Protein AF-A0A662BNU1-F1 (afdb_monomer_lite)

Sequence (127 aa):
MEWKNASSRLHFKNIAKRFMSASNAINEYKPKLVFVDFEQLVYKRIWGKETQFYHKIHSVMQNAGVEKFAYIKSKDKLTKVLFDQLIFNSELNKVEVQSFKTPEEAKIWLLSDQKIKALQKKFAISA

Radius of gyration: 16.58 Å; chains: 1; bounding box: 48×27×51 Å

pLDDT: mean 72.96, std 15.01, range [29.81, 91.81]

Structure (mmCIF, N/CA/C/O backbone):
data_AF-A0A662BNU1-F1
#
_entry.id   AF-A0A662BNU1-F1
#
loop_
_atom_site.group_PDB
_atom_site.id
_atom_site.type_symbol
_atom_site.label_atom_id
_atom_site.label_alt_id
_atom_site.label_comp_id
_atom_site.label_asym_id
_atom_site.label_entity_id
_atom_site.label_seq_id
_atom_site.pdbx_PDB_ins_code
_atom_site.Cartn_x
_atom_site.Cartn_y
_atom_site.Cartn_z
_atom_site.occupancy
_atom_site.B_iso_or_equiv
_atom_site.auth_seq_id
_atom_site.auth_comp_id
_atom_site.auth_asym_id
_atom_site.auth_atom_id
_atom_site.pdbx_PDB_model_num
ATOM 1 N N . MET A 1 1 ? 34.147 -15.556 -1.111 1.00 34.19 1 MET A N 1
ATOM 2 C CA . MET A 1 1 ? 33.070 -15.851 -2.081 1.00 34.19 1 MET A CA 1
ATOM 3 C C . MET A 1 1 ? 31.840 -15.087 -1.617 1.00 34.19 1 MET A C 1
ATOM 5 O O . MET A 1 1 ? 31.123 -15.555 -0.746 1.00 34.19 1 MET A O 1
ATOM 9 N N . GLU A 1 2 ? 31.682 -13.851 -2.085 1.00 29.81 2 GLU A N 1
ATOM 10 C CA . GLU A 1 2 ? 30.531 -13.013 -1.736 1.00 29.81 2 GLU A CA 1
ATOM 11 C C . GLU A 1 2 ? 29.295 -13.512 -2.482 1.00 29.81 2 GLU A C 1
ATOM 13 O O . GLU A 1 2 ? 29.348 -13.796 -3.682 1.00 29.81 2 GLU A O 1
ATOM 18 N N . TRP A 1 3 ? 28.182 -13.641 -1.765 1.00 35.28 3 TRP A N 1
ATOM 19 C CA . TRP A 1 3 ? 26.889 -13.967 -2.349 1.00 35.28 3 TRP A CA 1
ATOM 20 C C . TRP A 1 3 ? 26.522 -12.912 -3.404 1.00 35.28 3 TRP A C 1
ATOM 22 O O . TRP A 1 3 ? 26.212 -11.765 -3.085 1.00 35.28 3 TRP A O 1
ATOM 32 N N . LYS A 1 4 ? 26.577 -13.291 -4.687 1.00 35.38 4 LYS A N 1
ATOM 33 C CA . LYS A 1 4 ? 26.190 -12.419 -5.801 1.00 35.38 4 LYS A CA 1
ATOM 34 C C . LYS A 1 4 ? 24.683 -12.154 -5.747 1.00 35.38 4 LYS A C 1
ATOM 36 O O . LYS A 1 4 ? 23.869 -13.070 -5.825 1.00 35.38 4 LYS A O 1
ATOM 41 N N . ASN A 1 5 ? 24.346 -10.870 -5.672 1.00 38.66 5 ASN A N 1
ATOM 42 C CA . ASN A 1 5 ? 23.022 -10.251 -5.564 1.00 38.66 5 ASN A CA 1
ATOM 43 C C . ASN A 1 5 ? 22.151 -10.425 -6.839 1.00 38.66 5 ASN A C 1
ATOM 45 O O . ASN A 1 5 ? 21.653 -9.461 -7.418 1.00 38.66 5 ASN A O 1
ATOM 49 N N . ALA A 1 6 ? 22.015 -11.654 -7.347 1.00 37.38 6 ALA A N 1
ATOM 50 C CA . ALA A 1 6 ? 21.306 -11.953 -8.594 1.00 37.38 6 ALA A CA 1
ATOM 51 C C . ALA A 1 6 ? 19.792 -12.209 -8.410 1.00 37.38 6 ALA A C 1
ATOM 53 O O . ALA A 1 6 ? 19.081 -12.321 -9.405 1.00 37.38 6 ALA A O 1
ATOM 54 N N . SER A 1 7 ? 19.271 -12.278 -7.176 1.00 43.16 7 SER A N 1
ATOM 55 C CA . SER A 1 7 ? 17.885 -12.716 -6.911 1.00 43.16 7 SER A CA 1
ATOM 56 C C . SER A 1 7 ? 16.835 -11.599 -6.776 1.00 43.16 7 SER A C 1
ATOM 58 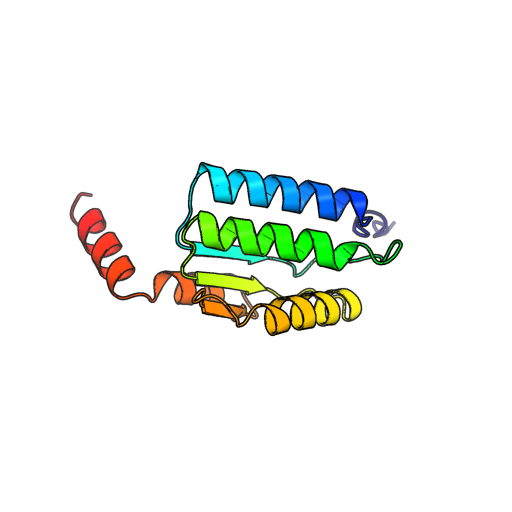O O . SER A 1 7 ? 15.643 -11.898 -6.734 1.00 43.16 7 SER A O 1
ATOM 60 N N . SER A 1 8 ? 17.218 -10.318 -6.732 1.00 48.16 8 SER A N 1
ATOM 61 C CA . SER A 1 8 ? 16.307 -9.229 -6.320 1.00 48.16 8 SER A CA 1
ATOM 62 C C . SER A 1 8 ? 15.623 -8.454 -7.457 1.00 48.16 8 SER A C 1
ATOM 64 O O . SER A 1 8 ? 14.794 -7.581 -7.201 1.00 48.16 8 SER A O 1
ATOM 66 N N . ARG A 1 9 ? 15.908 -8.760 -8.730 1.00 54.28 9 ARG A N 1
ATOM 67 C CA . ARG A 1 9 ? 15.287 -8.063 -9.874 1.00 54.28 9 ARG A CA 1
ATOM 68 C C . ARG A 1 9 ? 13.984 -8.747 -10.281 1.00 54.28 9 ARG A C 1
ATOM 70 O O . ARG A 1 9 ? 13.993 -9.747 -10.997 1.00 54.28 9 ARG A O 1
ATOM 77 N N . LEU A 1 10 ? 12.848 -8.205 -9.845 1.00 57.31 10 LEU A N 1
ATOM 78 C CA . LEU A 1 10 ? 11.539 -8.758 -10.185 1.00 57.31 10 LEU A CA 1
ATOM 79 C C . LEU A 1 10 ? 11.080 -8.277 -11.569 1.00 57.31 10 LEU A C 1
ATOM 81 O O . LEU A 1 10 ? 10.967 -7.086 -11.848 1.00 57.31 10 LEU A O 1
ATOM 85 N N . HIS A 1 11 ? 10.775 -9.231 -12.450 1.00 66.38 11 HIS A N 1
ATOM 86 C CA . HIS A 1 11 ? 10.125 -8.950 -13.728 1.00 66.38 11 HIS A CA 1
ATOM 87 C C . HIS A 1 11 ? 8.691 -8.440 -13.523 1.00 66.38 11 HIS A C 1
ATOM 89 O O . HIS A 1 11 ? 8.003 -8.895 -12.606 1.00 66.38 11 HIS A O 1
ATOM 95 N N . PHE A 1 12 ? 8.204 -7.592 -14.440 1.00 67.38 12 PHE A N 1
ATOM 96 C CA . PHE A 1 12 ? 6.824 -7.081 -14.446 1.00 67.38 12 PHE A CA 1
ATOM 97 C C . PHE A 1 12 ? 5.777 -8.173 -14.179 1.00 67.38 12 PHE A C 1
ATOM 99 O O . PHE A 1 12 ? 4.908 -7.980 -13.340 1.00 67.38 12 PHE A O 1
ATOM 106 N N . LYS A 1 13 ? 5.893 -9.354 -14.806 1.00 70.12 13 LYS A N 1
ATOM 107 C CA . LYS A 1 13 ? 4.956 -10.476 -14.595 1.00 70.12 13 LYS A CA 1
ATOM 108 C C . LYS A 1 13 ? 4.879 -10.933 -13.130 1.00 70.12 13 LYS A C 1
ATOM 110 O O . LYS A 1 13 ? 3.794 -11.234 -12.639 1.00 70.12 13 LYS A O 1
ATOM 115 N N . ASN A 1 14 ? 6.010 -10.958 -12.426 1.00 73.88 14 ASN A N 1
ATOM 116 C CA . ASN A 1 14 ? 6.070 -11.382 -11.024 1.00 73.88 14 ASN A CA 1
ATOM 117 C C . ASN A 1 14 ? 5.489 -10.313 -10.098 1.00 73.88 14 ASN A C 1
ATOM 119 O O . ASN A 1 14 ? 4.768 -10.639 -9.157 1.00 73.88 14 ASN A O 1
ATOM 123 N N . ILE A 1 15 ? 5.768 -9.044 -10.396 1.00 72.06 15 ILE A N 1
ATOM 124 C CA . ILE A 1 15 ? 5.181 -7.903 -9.693 1.00 72.06 15 ILE A CA 1
ATOM 125 C C . ILE A 1 15 ? 3.662 -7.919 -9.902 1.00 72.06 15 ILE A C 1
ATOM 127 O O . ILE A 1 15 ? 2.913 -7.969 -8.931 1.00 72.06 15 ILE A O 1
ATOM 131 N N . ALA A 1 16 ? 3.208 -8.032 -11.151 1.00 72.75 16 ALA A N 1
ATOM 132 C CA . ALA A 1 16 ? 1.799 -8.130 -11.506 1.00 72.75 16 ALA A CA 1
ATOM 133 C C . ALA A 1 16 ? 1.079 -9.259 -10.752 1.00 72.75 16 ALA A C 1
ATOM 135 O O . ALA A 1 16 ? 0.018 -9.044 -10.176 1.00 72.75 16 ALA A O 1
ATOM 136 N N . LYS A 1 17 ? 1.679 -10.452 -10.671 1.00 77.31 17 LYS A N 1
ATOM 137 C CA . LYS A 1 17 ? 1.095 -11.569 -9.919 1.00 77.31 17 LYS A CA 1
ATOM 138 C C . LYS A 1 17 ? 0.938 -11.253 -8.426 1.00 77.31 17 LYS A C 1
ATOM 140 O O . LYS A 1 17 ? -0.132 -11.486 -7.877 1.00 77.31 17 LYS A O 1
ATOM 145 N N . ARG A 1 18 ? 1.971 -10.700 -7.776 1.00 74.44 18 ARG A N 1
ATOM 146 C CA . ARG A 1 18 ? 1.954 -10.402 -6.328 1.00 74.44 18 ARG A CA 1
ATOM 147 C C . ARG A 1 18 ? 0.881 -9.393 -5.950 1.00 74.44 18 ARG A C 1
ATOM 149 O O . ARG A 1 18 ? 0.130 -9.601 -5.007 1.00 74.44 18 ARG A O 1
ATOM 156 N N . PHE A 1 19 ? 0.785 -8.320 -6.709 1.00 75.69 19 PHE A N 1
ATOM 157 C CA . PHE A 1 19 ? -0.255 -7.321 -6.497 1.00 75.69 19 PHE A CA 1
ATOM 158 C C . PHE A 1 19 ? -1.646 -7.828 -6.867 1.00 75.69 19 PHE A C 1
ATOM 160 O O . PHE A 1 19 ? -2.583 -7.482 -6.171 1.00 75.69 19 PHE A O 1
ATOM 167 N N . MET A 1 20 ? -1.807 -8.654 -7.908 1.00 78.25 20 MET A N 1
ATOM 168 C CA . MET A 1 20 ? -3.103 -9.283 -8.195 1.00 78.25 20 MET A CA 1
ATOM 169 C C . MET A 1 20 ? -3.564 -10.148 -7.018 1.00 78.25 20 MET A C 1
ATOM 171 O O . MET A 1 20 ? -4.729 -10.092 -6.633 1.00 78.25 20 MET A O 1
ATOM 175 N N . SER A 1 21 ? -2.645 -10.894 -6.401 1.00 82.19 21 SER A N 1
ATOM 176 C CA . SER A 1 21 ? -2.915 -11.618 -5.157 1.00 82.19 21 SER A CA 1
ATOM 177 C C . SER A 1 21 ? -3.277 -10.673 -4.006 1.00 82.19 21 SER A C 1
ATOM 179 O O . SER A 1 21 ? -4.246 -10.936 -3.301 1.00 82.19 21 SER A O 1
ATOM 181 N N . ALA A 1 22 ? -2.568 -9.550 -3.851 1.00 80.62 22 ALA A N 1
ATOM 182 C CA . ALA A 1 22 ? -2.900 -8.539 -2.845 1.00 80.62 22 ALA A CA 1
ATOM 183 C C . ALA A 1 22 ? -4.279 -7.901 -3.089 1.00 80.62 22 ALA A C 1
ATOM 185 O O . ALA A 1 22 ? -5.045 -7.733 -2.149 1.00 80.62 22 ALA A O 1
ATOM 186 N N . SER A 1 23 ? -4.636 -7.600 -4.341 1.00 80.44 23 SER A N 1
ATOM 187 C CA . SER A 1 23 ? -5.964 -7.106 -4.709 1.00 80.44 23 SER A CA 1
ATOM 188 C C . SER A 1 23 ? -7.046 -8.118 -4.349 1.00 80.44 23 SER A C 1
ATOM 190 O O . SER A 1 23 ? -8.036 -7.749 -3.731 1.00 80.44 23 SER A O 1
ATOM 192 N N . ASN A 1 24 ? -6.854 -9.399 -4.668 1.00 84.50 24 ASN A N 1
ATOM 193 C CA . ASN A 1 24 ? -7.822 -10.428 -4.288 1.00 84.50 24 ASN A CA 1
ATOM 194 C C . ASN A 1 24 ? -8.013 -10.478 -2.765 1.00 84.50 24 ASN A C 1
ATOM 196 O O . ASN A 1 24 ? -9.150 -10.456 -2.308 1.00 84.50 24 ASN A O 1
ATOM 200 N N . ALA A 1 25 ? -6.923 -10.435 -1.992 1.00 84.25 25 ALA A N 1
ATOM 201 C CA . ALA A 1 25 ? -6.988 -10.409 -0.532 1.00 84.25 25 ALA A CA 1
ATOM 202 C C . ALA A 1 25 ? -7.697 -9.152 0.006 1.00 84.25 25 ALA A C 1
ATOM 204 O O . ALA A 1 25 ? -8.521 -9.245 0.909 1.00 84.25 25 ALA A O 1
ATOM 205 N N . ILE A 1 26 ? -7.431 -7.974 -0.564 1.00 85.50 26 ILE A N 1
ATOM 206 C CA . ILE A 1 26 ? -8.123 -6.733 -0.182 1.00 85.50 26 ILE A CA 1
ATOM 207 C C . ILE A 1 26 ? -9.625 -6.844 -0.470 1.00 85.50 26 ILE A C 1
ATOM 209 O O . ILE A 1 26 ? -10.438 -6.456 0.362 1.00 85.50 26 ILE A O 1
ATOM 213 N N . ASN A 1 27 ? -10.008 -7.401 -1.618 1.00 84.94 27 ASN A N 1
ATOM 214 C CA . ASN A 1 27 ? -11.415 -7.573 -1.972 1.00 84.94 27 ASN A CA 1
ATOM 215 C C . ASN A 1 27 ? -12.132 -8.599 -1.075 1.00 84.94 27 ASN A C 1
ATOM 217 O O . ASN A 1 27 ? -13.298 -8.412 -0.735 1.00 84.94 27 ASN A O 1
ATOM 221 N N . GLU A 1 28 ? -11.437 -9.674 -0.701 1.00 89.25 28 GLU A N 1
ATOM 222 C CA . GLU A 1 28 ? -11.960 -10.753 0.140 1.00 89.25 28 GLU A CA 1
ATOM 223 C C . GLU A 1 28 ? -12.113 -10.315 1.601 1.00 89.25 28 GLU A C 1
ATOM 225 O O . GLU A 1 28 ? -13.200 -10.411 2.167 1.00 89.25 28 GLU A O 1
ATOM 230 N N . TYR A 1 29 ? -11.045 -9.780 2.197 1.00 87.75 29 TYR A N 1
ATOM 231 C CA . TYR A 1 29 ? -11.012 -9.438 3.622 1.00 87.75 29 TYR A CA 1
ATOM 232 C C . TYR A 1 29 ? -11.518 -8.029 3.932 1.00 87.75 29 TYR A C 1
ATOM 234 O O . TYR A 1 29 ? -11.739 -7.707 5.098 1.00 87.75 29 TYR A O 1
ATOM 242 N N . LYS A 1 30 ? -11.688 -7.184 2.909 1.00 86.94 30 LYS A N 1
ATOM 243 C CA . LYS A 1 30 ? -12.163 -5.796 3.018 1.00 86.94 30 LYS A CA 1
ATOM 244 C C . LYS A 1 30 ? -11.469 -5.000 4.139 1.00 86.94 30 LYS A C 1
ATOM 246 O O . LYS A 1 30 ? -12.140 -4.452 5.019 1.00 86.94 30 LYS A O 1
ATOM 251 N N . PRO A 1 31 ? -10.122 -4.961 4.166 1.00 87.00 31 PRO A N 1
ATOM 252 C CA . PRO A 1 31 ? -9.397 -4.314 5.245 1.00 87.00 31 PRO A CA 1
ATOM 253 C C . PRO A 1 31 ? -9.632 -2.802 5.217 1.00 87.00 31 PRO A C 1
ATOM 255 O O . PRO A 1 31 ? -9.632 -2.176 4.161 1.00 87.00 31 PRO A O 1
ATOM 258 N N . LYS A 1 32 ? -9.764 -2.195 6.398 1.00 87.19 32 LYS A N 1
ATOM 259 C CA . LYS A 1 32 ? -9.846 -0.731 6.543 1.00 87.19 32 LYS A CA 1
ATOM 260 C C . LYS A 1 32 ? -8.494 -0.037 6.430 1.00 87.19 32 LYS A C 1
ATOM 262 O O . LYS A 1 32 ? -8.414 1.100 5.978 1.00 87.19 32 LYS A O 1
ATOM 267 N N . LEU A 1 33 ? -7.439 -0.737 6.824 1.00 88.44 33 LEU A N 1
ATOM 268 C CA . LEU A 1 33 ? -6.076 -0.234 6.879 1.00 88.44 33 LEU A CA 1
ATOM 269 C C . LEU A 1 33 ? -5.178 -1.151 6.068 1.00 88.44 33 LEU A C 1
ATOM 271 O O . LEU A 1 33 ? -5.233 -2.371 6.231 1.00 88.44 33 LEU A O 1
ATOM 275 N N . VAL A 1 34 ? -4.328 -0.570 5.234 1.00 87.88 34 VAL A N 1
ATOM 276 C CA . VAL A 1 34 ? -3.389 -1.330 4.414 1.00 87.88 34 VAL A CA 1
ATOM 277 C C . VAL A 1 34 ? -1.988 -0.752 4.583 1.00 87.88 34 VAL A C 1
ATOM 279 O O . VAL A 1 34 ? -1.779 0.453 4.458 1.00 87.88 34 VAL A O 1
ATOM 282 N N . PHE A 1 35 ? -1.027 -1.633 4.861 1.00 89.56 35 PHE A N 1
ATOM 283 C CA . PHE A 1 35 ? 0.398 -1.320 4.915 1.00 89.56 35 PHE A CA 1
ATOM 284 C C . PHE A 1 35 ? 1.142 -2.106 3.838 1.00 89.56 35 PHE A C 1
ATOM 286 O O . PHE A 1 35 ? 0.936 -3.316 3.720 1.00 89.56 35 PHE A O 1
ATOM 293 N N . VAL A 1 36 ? 2.026 -1.446 3.086 1.00 85.25 36 VAL A N 1
ATOM 294 C CA . VAL A 1 36 ? 2.890 -2.120 2.109 1.00 85.25 36 VAL A CA 1
ATOM 295 C C . VAL A 1 36 ? 4.323 -1.603 2.168 1.00 85.25 36 VAL A C 1
ATOM 297 O O . VAL A 1 36 ? 4.581 -0.406 2.099 1.00 85.25 36 VAL A O 1
ATOM 300 N N . ASP A 1 37 ? 5.275 -2.526 2.224 1.00 87.62 37 ASP A N 1
ATOM 301 C CA . ASP A 1 37 ? 6.697 -2.213 2.169 1.00 87.62 37 ASP A CA 1
ATOM 302 C C . ASP A 1 37 ? 7.252 -2.461 0.757 1.00 87.62 37 ASP A C 1
ATOM 304 O O . ASP A 1 37 ? 7.302 -3.602 0.285 1.00 87.62 37 ASP A O 1
ATOM 308 N N . PHE A 1 38 ? 7.658 -1.389 0.069 1.00 83.44 38 PHE A N 1
ATOM 309 C CA . PHE A 1 38 ? 8.311 -1.472 -1.237 1.00 83.44 38 PHE A CA 1
ATOM 310 C C . PHE A 1 38 ? 9.826 -1.271 -1.171 1.00 83.44 38 PHE A C 1
ATOM 312 O O . PHE A 1 38 ? 10.441 -1.178 -2.231 1.00 83.44 38 PHE A O 1
ATOM 319 N N . GLU A 1 39 ? 10.452 -1.206 0.008 1.00 85.12 39 GLU A N 1
ATOM 320 C CA . GLU A 1 39 ? 11.847 -0.778 0.181 1.00 85.12 39 GLU A CA 1
ATOM 321 C C . GLU A 1 39 ? 12.825 -1.543 -0.729 1.00 85.12 39 GLU A C 1
ATOM 323 O O . GLU A 1 39 ? 13.692 -0.942 -1.370 1.00 85.12 39 GLU A O 1
ATOM 328 N N . GLN A 1 40 ? 12.644 -2.862 -0.844 1.00 82.50 40 GLN A N 1
ATOM 329 C CA . GLN A 1 40 ? 13.478 -3.749 -1.667 1.00 82.50 40 GLN A CA 1
ATOM 330 C C . GLN A 1 40 ? 12.908 -4.033 -3.065 1.00 82.50 40 GLN A C 1
ATOM 332 O O . GLN A 1 40 ? 13.460 -4.843 -3.813 1.00 82.50 40 GLN A O 1
ATOM 337 N N . LEU A 1 41 ? 11.789 -3.411 -3.439 1.00 76.31 41 LEU A N 1
ATOM 338 C CA . LEU A 1 41 ? 11.163 -3.654 -4.731 1.00 76.31 41 LEU A CA 1
ATOM 339 C C . LEU A 1 41 ? 11.975 -2.977 -5.836 1.00 76.31 41 LEU A C 1
ATOM 341 O O . LEU A 1 41 ? 12.111 -1.758 -5.848 1.00 76.31 41 LEU A O 1
ATOM 345 N N . VAL A 1 42 ? 12.457 -3.757 -6.800 1.00 76.00 42 VAL A N 1
ATOM 346 C CA . VAL A 1 42 ? 13.127 -3.239 -7.999 1.00 76.00 42 VAL A CA 1
ATOM 347 C C . VAL A 1 42 ? 12.272 -3.550 -9.220 1.00 76.00 42 VAL A C 1
ATOM 349 O O . VAL A 1 42 ? 12.065 -4.715 -9.570 1.00 76.00 42 VAL A O 1
ATOM 352 N N . TYR A 1 43 ? 11.770 -2.500 -9.860 1.00 69.25 43 TYR A N 1
ATOM 353 C CA . TYR A 1 43 ? 10.915 -2.552 -11.033 1.00 69.25 43 TYR A CA 1
ATOM 354 C C . TYR A 1 43 ? 11.730 -2.526 -12.330 1.00 69.25 43 TYR A C 1
ATOM 356 O O . TYR A 1 43 ? 12.560 -1.645 -12.549 1.00 69.25 43 TYR A O 1
ATOM 364 N N . LYS A 1 44 ? 11.441 -3.458 -13.245 1.00 68.12 44 LYS A N 1
ATOM 365 C CA . LYS A 1 44 ? 11.957 -3.434 -14.619 1.00 68.12 44 LYS A CA 1
ATOM 366 C C . LYS A 1 44 ? 10.792 -3.309 -15.595 1.00 68.12 44 LYS A C 1
ATOM 368 O O . LYS A 1 44 ? 9.996 -4.240 -15.721 1.00 68.12 44 LYS A O 1
ATOM 373 N N . ARG A 1 45 ? 10.719 -2.167 -16.287 1.00 63.34 45 ARG A N 1
ATOM 374 C CA . ARG A 1 45 ? 9.651 -1.842 -17.244 1.00 63.34 45 ARG A CA 1
ATOM 375 C C . ARG A 1 45 ? 9.614 -2.847 -18.387 1.00 63.34 45 ARG A C 1
ATOM 377 O O . ARG A 1 45 ? 10.635 -3.087 -19.028 1.00 63.34 45 ARG A O 1
ATOM 384 N N . ILE A 1 46 ? 8.436 -3.407 -18.653 1.00 52.88 46 ILE A N 1
ATOM 385 C CA . ILE A 1 46 ? 8.189 -4.229 -19.838 1.00 52.88 46 ILE A CA 1
ATOM 386 C C . ILE A 1 46 ? 6.863 -3.756 -20.440 1.00 52.88 46 ILE A C 1
ATOM 388 O O . ILE A 1 46 ? 5.789 -4.184 -20.033 1.00 52.88 46 ILE A O 1
ATOM 392 N N . TRP A 1 47 ? 6.971 -2.873 -21.434 1.00 54.31 47 TRP A N 1
ATOM 393 C CA . TRP A 1 47 ? 5.931 -2.616 -22.439 1.00 54.31 47 TRP A CA 1
ATOM 394 C C . TRP A 1 47 ? 4.683 -1.814 -22.013 1.00 54.31 47 TRP A C 1
ATOM 396 O O . TRP A 1 47 ? 3.639 -1.938 -22.647 1.00 54.31 47 TRP A O 1
ATOM 406 N N . GLY A 1 48 ? 4.764 -0.933 -21.013 1.00 60.88 48 GLY A N 1
ATOM 407 C CA . GLY A 1 48 ? 3.829 0.205 -20.917 1.00 60.88 48 GLY A CA 1
ATOM 408 C C . GLY A 1 48 ? 2.408 -0.111 -20.425 1.00 60.88 48 GLY A C 1
ATOM 409 O O . GLY A 1 48 ? 1.564 0.781 -20.419 1.00 60.88 48 GLY A O 1
ATOM 410 N N . LYS A 1 49 ? 2.114 -1.353 -20.018 1.00 64.81 49 LYS A N 1
ATOM 411 C CA . LYS A 1 49 ? 0.786 -1.772 -19.518 1.00 64.81 49 LYS A CA 1
ATOM 412 C C . LYS A 1 49 ? 0.609 -1.596 -18.010 1.00 64.81 49 LYS A C 1
ATOM 414 O O . LYS A 1 49 ? -0.393 -2.031 -17.446 1.00 64.81 49 LYS A O 1
ATOM 419 N N . GLU A 1 50 ? 1.575 -0.982 -17.342 1.00 64.31 50 GLU A N 1
ATOM 420 C CA . GLU A 1 50 ? 1.606 -0.886 -15.890 1.00 64.31 50 GLU A CA 1
ATOM 421 C C . GLU A 1 50 ? 0.428 -0.079 -15.329 1.00 64.31 50 GLU A C 1
ATOM 423 O O . GLU A 1 50 ? -0.183 -0.481 -14.342 1.00 64.31 50 GLU A O 1
ATOM 428 N N . THR A 1 51 ? 0.039 1.006 -16.002 1.00 65.69 51 THR A N 1
ATOM 429 C CA . THR A 1 51 ? -1.034 1.912 -15.564 1.00 65.69 51 THR A CA 1
ATOM 430 C C . THR A 1 51 ? -2.372 1.194 -15.347 1.00 65.69 51 THR A C 1
ATOM 432 O O . THR A 1 51 ? -3.055 1.445 -14.357 1.00 65.69 51 THR A O 1
ATOM 435 N N . GLN A 1 52 ? -2.728 0.236 -16.214 1.00 68.19 52 GLN A N 1
ATOM 436 C CA . GLN A 1 52 ? -3.989 -0.523 -16.113 1.00 68.19 52 GLN A CA 1
ATOM 437 C C . GLN A 1 52 ? -4.078 -1.347 -14.827 1.00 68.19 52 GLN A C 1
ATOM 439 O O . GLN A 1 52 ? -5.144 -1.529 -14.243 1.00 68.19 52 GLN A O 1
ATOM 444 N N . PHE A 1 53 ? -2.942 -1.861 -14.386 1.00 68.25 53 PHE A N 1
ATOM 445 C CA . PHE A 1 53 ? -2.859 -2.703 -13.212 1.00 68.25 53 PHE A CA 1
ATOM 446 C C . PHE A 1 53 ? -2.962 -1.893 -11.915 1.00 68.25 53 PHE A C 1
ATOM 448 O O . PHE A 1 53 ? -3.633 -2.318 -10.975 1.00 68.25 53 PHE A O 1
ATOM 455 N N . TYR A 1 54 ? -2.382 -0.695 -11.889 1.00 69.31 54 TYR A N 1
ATOM 456 C CA . TYR A 1 54 ? -2.522 0.214 -10.755 1.00 69.31 54 TYR A CA 1
ATOM 457 C C . TYR A 1 54 ? -3.951 0.742 -10.610 1.00 69.31 54 TYR A C 1
ATOM 459 O O . TYR A 1 54 ? -4.473 0.754 -9.497 1.00 69.31 54 TYR A O 1
ATOM 467 N N . HIS A 1 55 ? -4.631 1.046 -11.723 1.00 71.94 55 HIS A N 1
ATOM 468 C CA . HIS A 1 55 ? -6.065 1.360 -11.700 1.00 71.94 55 HIS A CA 1
ATOM 469 C C . HIS A 1 55 ? -6.899 0.227 -11.087 1.00 71.94 55 HIS A C 1
ATOM 471 O O . HIS A 1 55 ? -7.840 0.482 -10.339 1.00 71.94 55 HIS A O 1
ATOM 477 N N . LYS A 1 56 ? -6.538 -1.034 -11.357 1.00 73.62 56 LYS A N 1
ATOM 478 C CA . LYS A 1 56 ? -7.241 -2.190 -10.794 1.00 73.62 56 LYS A CA 1
ATOM 479 C C . LYS A 1 56 ? -7.067 -2.300 -9.280 1.00 73.62 56 LYS A C 1
ATOM 481 O O . LYS A 1 56 ? -8.053 -2.519 -8.585 1.00 73.62 56 LYS A O 1
ATOM 486 N N . ILE A 1 57 ? -5.847 -2.131 -8.765 1.00 72.44 57 ILE A N 1
ATOM 487 C CA . ILE A 1 57 ? -5.598 -2.132 -7.313 1.00 72.44 57 ILE A CA 1
ATOM 488 C C . ILE A 1 57 ? -6.385 -1.005 -6.651 1.00 72.44 57 ILE A C 1
ATOM 490 O O . ILE A 1 57 ? -7.053 -1.238 -5.649 1.00 72.44 57 ILE A O 1
ATOM 494 N N . HIS A 1 58 ? -6.350 0.189 -7.240 1.00 74.56 58 HIS A N 1
ATOM 495 C CA . HIS A 1 58 ? -7.058 1.349 -6.714 1.00 74.56 58 HIS A CA 1
ATOM 496 C C . HIS A 1 58 ? -8.573 1.120 -6.645 1.00 74.56 58 HIS A C 1
ATOM 498 O O . HIS A 1 58 ? -9.168 1.268 -5.579 1.00 74.56 58 HIS A O 1
ATOM 504 N N . SER A 1 59 ? -9.176 0.630 -7.733 1.00 76.94 59 SER A N 1
ATOM 505 C CA . SER A 1 59 ? -10.599 0.262 -7.772 1.00 76.94 59 SER A CA 1
ATOM 506 C C . SER A 1 59 ? -10.959 -0.793 -6.720 1.00 76.94 59 SER A C 1
ATOM 508 O O . SER A 1 59 ? -12.002 -0.707 -6.074 1.00 76.94 59 SER A O 1
ATOM 510 N N . VAL A 1 60 ? -10.079 -1.769 -6.494 1.00 78.00 60 VAL A N 1
ATOM 511 C CA . VAL A 1 60 ? -10.288 -2.801 -5.475 1.00 78.00 60 VAL A CA 1
ATOM 512 C C . VAL A 1 60 ? -10.216 -2.232 -4.058 1.00 78.00 60 VAL A C 1
ATOM 514 O O . VAL A 1 60 ? -11.062 -2.571 -3.235 1.00 78.00 60 VAL A O 1
ATOM 517 N N . MET A 1 61 ? -9.260 -1.347 -3.765 1.00 79.19 61 MET A N 1
ATOM 518 C CA . MET A 1 61 ? -9.163 -0.689 -2.455 1.00 79.19 61 MET A CA 1
ATOM 519 C C . MET A 1 61 ? -10.403 0.160 -2.158 1.00 79.19 61 MET A C 1
ATOM 521 O O . MET A 1 61 ? -10.917 0.127 -1.040 1.00 79.19 61 MET A O 1
ATOM 525 N N . GLN A 1 62 ? -10.929 0.848 -3.173 1.00 76.00 62 GLN A N 1
ATOM 526 C CA . GLN A 1 62 ? -12.173 1.602 -3.063 1.00 76.00 62 GLN A CA 1
ATOM 527 C C . GLN A 1 62 ? -13.366 0.688 -2.749 1.00 76.00 62 GLN A C 1
ATOM 529 O O . GLN A 1 62 ? -14.086 0.929 -1.782 1.00 76.00 62 GLN A O 1
ATOM 534 N N . ASN A 1 63 ? -13.558 -0.382 -3.524 1.00 80.81 63 ASN A N 1
ATOM 535 C CA . ASN A 1 63 ? -14.682 -1.308 -3.336 1.00 80.81 63 ASN A CA 1
ATOM 536 C C . ASN A 1 63 ? -14.614 -2.061 -1.998 1.00 80.81 63 ASN A C 1
ATOM 538 O O . ASN A 1 63 ? -15.644 -2.391 -1.411 1.00 80.81 63 ASN A O 1
ATOM 542 N N . ALA A 1 64 ? -13.403 -2.309 -1.501 1.00 83.12 64 ALA A N 1
ATOM 543 C CA . ALA A 1 64 ? -13.159 -2.892 -0.188 1.00 83.12 64 ALA A CA 1
ATOM 544 C C . ALA A 1 64 ? -13.423 -1.914 0.973 1.00 83.12 64 ALA A C 1
ATOM 546 O O . ALA A 1 64 ? -13.537 -2.347 2.118 1.00 83.12 64 ALA A O 1
ATOM 547 N N . GLY A 1 65 ? -13.541 -0.610 0.696 1.00 84.06 65 GLY A N 1
ATOM 548 C CA . GLY A 1 65 ? -13.748 0.417 1.713 1.00 84.06 65 GLY A CA 1
ATOM 549 C C . GLY A 1 65 ? -12.512 0.675 2.574 1.00 84.06 65 GLY A C 1
ATOM 550 O O . GLY A 1 65 ? -12.668 0.911 3.776 1.00 84.06 65 GLY A O 1
ATOM 551 N N . VAL A 1 66 ? -11.317 0.602 1.971 1.00 86.31 66 VAL A N 1
ATOM 552 C CA . VAL A 1 66 ? -10.045 0.995 2.600 1.00 86.31 66 VAL A CA 1
ATOM 553 C C . VAL A 1 66 ? -10.097 2.484 2.946 1.00 86.31 66 VAL A C 1
ATOM 555 O O . VAL A 1 66 ? -10.526 3.296 2.134 1.00 86.31 66 VAL A O 1
ATOM 558 N N . GLU A 1 67 ? -9.647 2.843 4.144 1.00 86.25 67 GLU A N 1
ATOM 559 C CA . GLU A 1 67 ? -9.635 4.220 4.652 1.00 86.25 67 GLU A CA 1
ATOM 560 C C . GLU A 1 67 ? -8.216 4.797 4.649 1.00 86.25 67 GLU A C 1
ATOM 562 O O . GLU A 1 67 ? -8.020 5.934 4.226 1.00 86.25 67 GLU A O 1
ATOM 567 N N . LYS A 1 68 ? -7.215 3.997 5.046 1.00 87.31 68 LYS A N 1
ATOM 568 C CA . LYS A 1 68 ? -5.806 4.415 5.090 1.00 87.31 68 LYS A CA 1
ATOM 569 C C . LYS A 1 68 ? -4.878 3.442 4.378 1.00 87.31 68 LYS A C 1
ATOM 571 O O . LYS A 1 68 ? -4.943 2.228 4.591 1.00 87.31 68 LYS A O 1
ATOM 576 N N . PHE A 1 69 ? -3.958 3.995 3.597 1.00 86.81 69 PHE A N 1
ATOM 577 C CA . PHE A 1 69 ? -2.900 3.273 2.904 1.00 86.81 69 PHE A CA 1
ATOM 578 C C . PHE A 1 69 ? -1.531 3.863 3.250 1.00 86.81 69 PHE A C 1
ATOM 580 O O . PHE A 1 69 ? -1.171 4.956 2.810 1.00 86.81 69 PHE A O 1
ATOM 587 N N . ALA A 1 70 ? -0.752 3.123 4.032 1.00 89.06 70 ALA A N 1
ATOM 588 C CA . ALA A 1 70 ? 0.614 3.494 4.372 1.00 89.06 70 ALA A CA 1
ATOM 589 C C . ALA A 1 70 ? 1.609 2.666 3.566 1.00 89.06 70 ALA A C 1
ATOM 591 O O . ALA A 1 70 ? 1.440 1.452 3.414 1.00 89.06 70 ALA A O 1
ATOM 592 N N . TYR A 1 71 ? 2.677 3.300 3.088 1.00 87.69 71 TYR A N 1
ATOM 593 C CA . TYR A 1 71 ? 3.701 2.580 2.341 1.00 87.69 71 TYR A CA 1
ATOM 594 C C . TYR A 1 71 ? 5.124 3.066 2.600 1.00 87.69 71 TYR A C 1
ATOM 596 O O . TYR A 1 71 ? 5.358 4.231 2.918 1.00 87.69 71 TYR A O 1
ATOM 604 N N . ILE A 1 72 ? 6.091 2.167 2.424 1.00 89.56 72 ILE A N 1
ATOM 605 C CA . ILE A 1 72 ? 7.521 2.505 2.397 1.00 89.56 72 ILE A CA 1
ATOM 606 C C . ILE A 1 72 ? 7.979 2.549 0.949 1.00 89.56 72 ILE A C 1
ATOM 608 O O . ILE A 1 72 ? 7.681 1.647 0.167 1.00 89.56 72 ILE A O 1
ATOM 612 N N . LYS A 1 73 ? 8.693 3.613 0.577 1.00 87.31 73 LYS A N 1
ATOM 613 C CA . LYS A 1 73 ? 9.183 3.802 -0.793 1.00 87.31 73 LYS A CA 1
ATOM 614 C C . LYS A 1 73 ? 10.341 2.859 -1.103 1.00 87.31 73 LYS A C 1
ATOM 616 O O . LYS A 1 73 ? 11.188 2.601 -0.254 1.00 87.31 73 LYS A O 1
ATOM 621 N N . SER A 1 74 ? 10.424 2.433 -2.359 1.00 86.25 74 SER A N 1
ATOM 622 C CA . SER A 1 74 ? 11.577 1.680 -2.853 1.00 86.25 74 SER A CA 1
ATOM 623 C C . SER A 1 74 ? 12.879 2.485 -2.779 1.00 86.25 74 SER A C 1
ATOM 625 O O . SER A 1 74 ? 12.895 3.693 -3.040 1.00 86.25 74 SER A O 1
ATOM 627 N N . LYS A 1 75 ? 13.983 1.792 -2.469 1.00 86.94 75 LYS A N 1
ATOM 628 C CA . LYS A 1 75 ? 15.354 2.315 -2.595 1.00 86.94 75 LYS A CA 1
ATOM 629 C C . LYS A 1 75 ? 15.761 2.537 -4.054 1.00 86.94 75 LYS A C 1
ATOM 631 O O . LYS A 1 75 ? 16.622 3.372 -4.328 1.00 86.94 75 LYS A O 1
ATOM 636 N N . ASP A 1 76 ? 15.147 1.821 -4.994 1.00 84.75 76 ASP A N 1
ATOM 637 C CA . ASP A 1 76 ? 15.367 2.032 -6.421 1.00 84.75 76 ASP A CA 1
ATOM 638 C C . ASP A 1 76 ? 14.653 3.305 -6.902 1.00 84.75 76 ASP A C 1
ATOM 640 O O . ASP A 1 76 ? 13.431 3.434 -6.809 1.00 84.75 76 ASP A O 1
ATOM 644 N N . LYS A 1 77 ? 15.421 4.252 -7.457 1.00 81.31 77 LYS A N 1
ATOM 645 C CA . LYS A 1 77 ? 14.908 5.568 -7.873 1.00 81.31 77 LYS A CA 1
ATOM 646 C C . LYS A 1 77 ? 13.833 5.467 -8.954 1.00 81.31 77 LYS A C 1
ATOM 648 O O . LYS A 1 77 ? 12.868 6.225 -8.903 1.00 81.31 77 LYS A O 1
ATOM 653 N N . LEU A 1 78 ? 13.985 4.555 -9.916 1.00 76.19 78 LEU A N 1
ATOM 654 C CA . LEU A 1 78 ? 13.014 4.395 -11.002 1.00 76.19 78 LEU A CA 1
ATOM 655 C C . LEU A 1 78 ? 11.693 3.846 -10.468 1.00 76.19 78 LEU A C 1
ATOM 657 O O . LEU A 1 78 ? 10.632 4.394 -10.757 1.00 76.19 78 LEU A O 1
ATOM 661 N N . THR A 1 79 ? 11.769 2.810 -9.636 1.00 76.44 79 THR A N 1
ATOM 662 C CA . THR A 1 79 ? 10.612 2.246 -8.939 1.00 76.44 79 THR A CA 1
ATOM 663 C C . THR A 1 79 ? 9.924 3.309 -8.095 1.00 76.44 79 THR A C 1
ATOM 665 O O . THR A 1 79 ? 8.718 3.495 -8.216 1.00 76.44 79 THR A O 1
ATOM 668 N N . LYS A 1 80 ? 10.684 4.063 -7.296 1.00 82.50 80 LYS A N 1
ATOM 669 C CA . LYS A 1 80 ? 10.151 5.146 -6.467 1.00 82.50 80 LYS A CA 1
ATOM 670 C C . LYS A 1 80 ? 9.357 6.165 -7.286 1.00 82.50 80 LYS A C 1
ATOM 672 O O . LYS A 1 80 ? 8.216 6.435 -6.940 1.00 82.50 80 LYS A O 1
ATOM 677 N N . VAL A 1 81 ? 9.934 6.705 -8.363 1.00 78.31 81 VAL A N 1
ATOM 678 C CA . VAL A 1 81 ? 9.266 7.721 -9.200 1.00 78.31 81 VAL A CA 1
ATOM 679 C C . VAL A 1 81 ? 7.989 7.171 -9.828 1.00 78.31 81 VAL A C 1
ATOM 681 O O . VAL A 1 81 ? 6.976 7.864 -9.840 1.00 78.31 81 VAL A O 1
ATOM 684 N N . LEU A 1 82 ? 8.015 5.924 -10.306 1.00 73.44 82 LEU A N 1
ATOM 685 C CA . LEU A 1 82 ? 6.829 5.285 -10.870 1.00 73.44 82 LEU A CA 1
ATOM 686 C C . LEU A 1 82 ? 5.717 5.175 -9.826 1.00 73.44 82 LEU A C 1
ATOM 688 O O . LEU A 1 82 ? 4.610 5.639 -10.074 1.00 73.44 82 LEU A O 1
ATOM 692 N N . PHE A 1 83 ? 6.005 4.613 -8.650 1.00 73.75 83 PHE A N 1
ATOM 693 C CA . PHE A 1 83 ? 5.007 4.473 -7.587 1.00 73.75 83 PHE A CA 1
ATOM 694 C C . PHE A 1 83 ? 4.504 5.824 -7.066 1.00 73.75 83 PHE A C 1
ATOM 696 O O . PHE A 1 83 ? 3.305 5.967 -6.851 1.00 73.75 83 PHE A O 1
ATOM 703 N N . ASP A 1 84 ? 5.379 6.823 -6.940 1.00 74.69 84 ASP A N 1
ATOM 704 C CA . ASP A 1 84 ? 4.998 8.176 -6.527 1.00 74.69 84 ASP A CA 1
ATOM 705 C C . ASP A 1 84 ? 4.033 8.821 -7.543 1.00 74.69 84 ASP A C 1
ATOM 707 O O . ASP A 1 84 ? 2.993 9.340 -7.147 1.00 74.69 84 ASP A O 1
ATOM 711 N N . GLN A 1 85 ? 4.310 8.728 -8.852 1.00 68.12 85 GLN A N 1
ATOM 712 C CA . GLN A 1 85 ? 3.415 9.242 -9.903 1.00 68.12 85 GLN A CA 1
ATOM 713 C C . GLN A 1 85 ? 2.057 8.530 -9.925 1.00 68.12 85 GLN A C 1
ATOM 715 O O . GLN A 1 85 ? 1.021 9.147 -10.166 1.00 68.12 85 GLN A O 1
ATOM 720 N N . LEU A 1 86 ? 2.055 7.223 -9.674 1.00 64.38 86 LEU A N 1
ATOM 721 C CA . LEU A 1 86 ? 0.841 6.411 -9.679 1.00 64.38 86 LEU A CA 1
ATOM 722 C C . LEU A 1 86 ? -0.053 6.698 -8.475 1.00 64.38 86 LEU A C 1
ATOM 724 O O . LEU A 1 86 ? -1.271 6.715 -8.615 1.00 64.38 86 LEU A O 1
ATOM 728 N N . ILE A 1 87 ? 0.551 6.939 -7.311 1.00 68.94 87 ILE A N 1
ATOM 729 C CA . ILE A 1 87 ? -0.162 7.304 -6.087 1.00 68.94 87 ILE A CA 1
ATOM 730 C C . ILE A 1 87 ? -0.681 8.743 -6.175 1.00 68.94 87 ILE A C 1
ATOM 732 O O . ILE A 1 87 ? -1.821 8.996 -5.796 1.00 68.94 87 ILE A O 1
ATOM 736 N N . PHE A 1 88 ? 0.103 9.666 -6.733 1.00 63.66 88 PHE A N 1
ATOM 737 C CA . PHE A 1 88 ? -0.306 11.061 -6.911 1.00 63.66 88 PHE A CA 1
ATOM 738 C C . PHE A 1 88 ? -1.501 11.205 -7.868 1.00 63.66 88 PHE A C 1
ATOM 740 O O . PHE A 1 88 ? -2.461 11.905 -7.575 1.00 63.66 88 PHE A O 1
ATOM 747 N N . ASN A 1 89 ? -1.537 10.435 -8.960 1.00 56.75 89 ASN A N 1
ATOM 748 C CA . ASN A 1 89 ? -2.701 10.401 -9.858 1.00 56.75 89 ASN A CA 1
ATOM 749 C C . ASN A 1 89 ? -3.944 9.724 -9.241 1.00 56.75 89 ASN A C 1
ATOM 751 O O . ASN A 1 89 ? -4.995 9.659 -9.875 1.00 56.75 89 ASN A O 1
ATOM 755 N N . S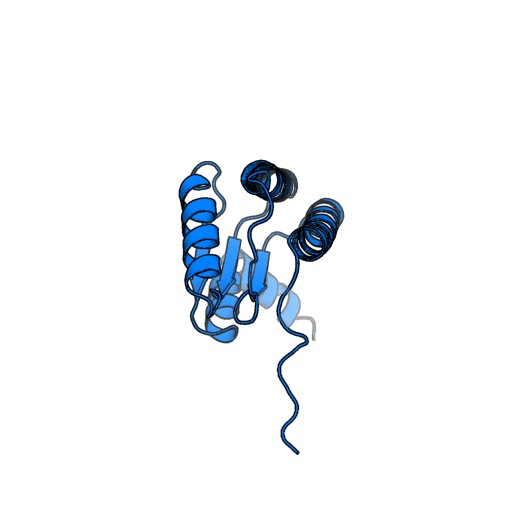ER A 1 90 ? -3.825 9.194 -8.022 1.00 52.94 90 SER A N 1
ATOM 756 C CA . SER A 1 90 ? -4.866 8.451 -7.317 1.00 52.94 90 SER A CA 1
ATOM 757 C C . SER A 1 90 ? -5.570 9.259 -6.215 1.00 52.94 90 SER A C 1
ATOM 759 O O . SER A 1 90 ? -6.439 8.705 -5.535 1.00 52.94 90 SER A O 1
ATOM 761 N N . GLU A 1 91 ? -5.268 10.566 -6.098 1.00 50.75 91 GLU A N 1
ATOM 762 C CA . GLU A 1 91 ? -5.862 11.572 -5.182 1.00 50.75 91 GLU A CA 1
ATOM 763 C C . GLU A 1 91 ? -7.398 11.753 -5.304 1.00 50.75 91 GLU A C 1
ATOM 765 O O . GLU A 1 91 ? -7.982 12.686 -4.759 1.00 50.75 91 GLU A O 1
ATOM 770 N N . LEU A 1 92 ? -8.100 10.853 -5.994 1.00 51.19 92 LEU A N 1
ATOM 771 C CA . LEU A 1 92 ? -9.484 11.039 -6.417 1.00 51.19 92 LEU A CA 1
ATOM 772 C C . LEU A 1 92 ? -10.562 10.464 -5.480 1.00 51.19 92 LEU A C 1
ATOM 774 O O . LEU A 1 92 ? -11.721 10.794 -5.691 1.00 51.19 92 LEU A O 1
ATOM 778 N N . ASN A 1 93 ? -10.268 9.637 -4.461 1.00 53.81 93 ASN A N 1
ATOM 779 C CA . ASN A 1 93 ? -11.327 8.805 -3.840 1.00 53.81 93 ASN A CA 1
ATOM 780 C C . ASN A 1 93 ? -11.238 8.546 -2.316 1.00 53.81 93 ASN A C 1
ATOM 782 O O . ASN A 1 93 ? -11.471 7.423 -1.876 1.00 53.81 93 ASN A O 1
ATOM 786 N N . LYS A 1 94 ? -10.991 9.567 -1.482 1.00 71.56 94 LYS A N 1
ATOM 787 C CA . LYS A 1 94 ? -11.184 9.512 -0.004 1.00 71.56 94 LYS A CA 1
ATOM 788 C C . LYS A 1 94 ? -10.324 8.505 0.789 1.00 71.56 94 LYS A C 1
ATOM 790 O O . LYS A 1 94 ? -10.517 8.394 1.995 1.00 71.56 94 LYS A O 1
ATOM 795 N N . VAL A 1 95 ? -9.396 7.789 0.154 1.00 79.81 95 VAL A N 1
ATOM 796 C CA . VAL A 1 95 ? -8.388 6.977 0.852 1.00 79.81 95 VAL A CA 1
ATOM 797 C C . VAL A 1 95 ? -7.237 7.895 1.239 1.00 79.81 95 VAL A C 1
ATOM 799 O O . VAL A 1 95 ? -6.626 8.515 0.369 1.00 79.81 95 VAL A O 1
ATOM 802 N N . GLU A 1 96 ? -6.925 7.984 2.527 1.00 84.31 96 GLU A N 1
ATOM 803 C CA . GLU A 1 96 ? -5.747 8.709 2.992 1.00 84.31 96 GLU A CA 1
ATOM 804 C C . GLU A 1 96 ? -4.498 7.889 2.671 1.00 84.31 96 GLU A C 1
ATOM 806 O O . GLU A 1 96 ? -4.370 6.731 3.075 1.00 84.31 96 GLU A O 1
ATOM 811 N N . VAL A 1 97 ? -3.564 8.484 1.933 1.00 84.62 97 VAL A N 1
ATOM 812 C CA . VAL A 1 97 ? -2.351 7.805 1.479 1.00 84.62 97 VAL A CA 1
ATOM 813 C C . VAL A 1 97 ? -1.129 8.550 1.994 1.00 84.62 97 VAL A C 1
ATOM 815 O O . VAL A 1 97 ? -0.987 9.747 1.756 1.00 84.62 97 VAL A O 1
ATOM 818 N N . GLN A 1 98 ? -0.211 7.843 2.655 1.00 86.94 98 GLN A N 1
ATOM 819 C CA . GLN A 1 98 ? 1.019 8.450 3.162 1.00 86.94 98 GLN A CA 1
ATOM 820 C C . GLN A 1 98 ? 2.227 7.516 3.044 1.00 86.94 98 GLN A C 1
ATOM 822 O O . GLN A 1 98 ? 2.142 6.307 3.270 1.00 86.94 98 GLN A O 1
ATOM 827 N N . SER A 1 99 ? 3.376 8.096 2.687 1.00 88.88 99 SER A N 1
ATOM 828 C CA . SER A 1 99 ? 4.656 7.389 2.658 1.00 88.88 99 SER A CA 1
ATOM 829 C C . SER A 1 99 ? 5.454 7.588 3.942 1.00 88.88 99 SER A C 1
ATOM 831 O O . SER A 1 99 ? 5.501 8.709 4.451 1.00 88.88 99 SER A O 1
ATOM 833 N N . PHE A 1 100 ? 6.181 6.560 4.372 1.00 91.81 100 PHE A N 1
ATOM 834 C CA . PHE A 1 100 ? 7.012 6.577 5.578 1.00 91.81 100 PHE A CA 1
ATOM 835 C C . PHE A 1 100 ? 8.435 6.094 5.302 1.00 91.81 100 PHE A C 1
ATOM 837 O O . PHE A 1 100 ? 8.709 5.473 4.269 1.00 91.81 100 PHE A O 1
ATOM 844 N N . LYS A 1 101 ? 9.349 6.406 6.228 1.00 89.81 101 LYS A N 1
ATOM 845 C CA . LYS A 1 101 ? 10.733 5.915 6.181 1.00 89.81 101 LYS A CA 1
ATOM 846 C C . LYS A 1 101 ? 10.880 4.571 6.880 1.00 89.81 101 LYS A C 1
ATOM 848 O O . LYS A 1 101 ? 11.709 3.774 6.456 1.00 89.81 101 LYS A O 1
ATOM 853 N N . THR A 1 102 ? 10.092 4.335 7.926 1.00 91.56 102 THR A N 1
ATOM 854 C CA . THR A 1 102 ? 10.153 3.110 8.726 1.00 91.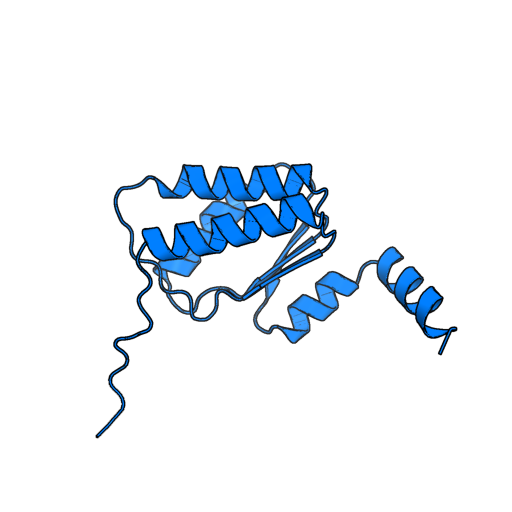56 102 THR A CA 1
ATOM 855 C C . THR A 1 102 ? 8.784 2.427 8.815 1.00 91.56 102 THR A C 1
ATOM 857 O O . THR A 1 102 ? 7.745 3.099 8.754 1.00 91.56 102 THR A O 1
ATOM 860 N N . PRO A 1 103 ? 8.747 1.089 8.966 1.00 90.94 103 PRO A N 1
ATOM 861 C CA . PRO A 1 103 ? 7.502 0.361 9.209 1.00 90.94 103 PRO A CA 1
ATOM 862 C C . PRO A 1 103 ? 6.788 0.807 10.488 1.00 90.94 103 PRO A C 1
ATOM 864 O O . PRO A 1 103 ? 5.560 0.786 10.557 1.00 90.94 103 PRO A O 1
ATOM 867 N N . GLU A 1 104 ? 7.545 1.202 11.508 1.00 90.94 104 GLU A N 1
ATOM 868 C CA . GLU A 1 104 ? 7.031 1.612 12.813 1.00 90.94 104 GLU A CA 1
ATOM 869 C C . GLU A 1 104 ? 6.209 2.899 12.703 1.00 90.94 104 GLU A C 1
ATOM 871 O O . GLU A 1 104 ? 5.070 2.940 13.171 1.00 90.94 104 GLU A O 1
ATOM 876 N N . GLU A 1 105 ? 6.735 3.917 12.017 1.00 91.31 105 GLU A N 1
ATOM 877 C CA . GLU A 1 105 ? 6.020 5.174 11.762 1.00 91.31 105 GLU A CA 1
ATOM 878 C C . GLU A 1 105 ? 4.715 4.929 10.994 1.00 91.31 105 GLU A C 1
ATOM 880 O O . GLU A 1 105 ? 3.659 5.448 11.366 1.00 91.31 105 GLU A O 1
ATOM 885 N N . ALA A 1 106 ? 4.773 4.083 9.961 1.00 90.62 106 ALA A N 1
ATOM 886 C CA . ALA A 1 106 ? 3.614 3.731 9.148 1.00 90.62 106 ALA A CA 1
ATOM 887 C C . ALA A 1 106 ? 2.505 3.077 9.982 1.00 90.62 106 ALA A C 1
ATOM 889 O O . ALA A 1 106 ? 1.334 3.441 9.867 1.00 90.62 106 ALA A O 1
ATOM 890 N N . LYS A 1 107 ? 2.869 2.129 10.853 1.00 88.75 107 LYS A N 1
ATOM 891 C CA . LYS A 1 107 ? 1.919 1.443 11.739 1.00 88.75 107 LYS A CA 1
ATOM 892 C C . LYS A 1 107 ? 1.288 2.401 12.745 1.00 88.75 107 LYS A C 1
ATOM 894 O O . LYS A 1 107 ? 0.074 2.355 12.934 1.00 88.75 107 LYS A O 1
ATOM 899 N N . ILE A 1 108 ? 2.085 3.274 13.364 1.00 89.62 108 ILE A N 1
ATOM 900 C CA . ILE A 1 108 ? 1.580 4.280 14.311 1.00 89.62 108 ILE A CA 1
ATOM 901 C C . ILE A 1 108 ? 0.557 5.181 13.620 1.00 89.62 108 ILE A C 1
ATOM 903 O O . ILE A 1 108 ? -0.517 5.429 14.167 1.00 89.62 108 ILE A O 1
ATOM 907 N N . TRP A 1 109 ? 0.858 5.631 12.403 1.00 90.69 109 TRP A N 1
ATOM 908 C CA . TRP A 1 109 ? -0.052 6.473 11.640 1.00 90.69 109 TRP A CA 1
ATOM 909 C C . TRP A 1 109 ? -1.334 5.742 11.223 1.00 90.69 109 TRP A C 1
ATOM 911 O O . TRP A 1 109 ? -2.424 6.282 11.421 1.00 90.69 109 TRP A O 1
ATOM 921 N N . LEU A 1 110 ? -1.247 4.500 10.735 1.00 88.00 110 LEU A N 1
ATOM 922 C CA . LEU A 1 110 ? -2.434 3.702 10.399 1.00 88.00 110 LEU A CA 1
ATOM 923 C C . LEU A 1 110 ? -3.382 3.553 11.595 1.00 88.00 110 LEU A C 1
ATOM 925 O O . LEU A 1 110 ? -4.596 3.658 11.444 1.00 88.00 110 LEU A O 1
ATOM 929 N N . LEU A 1 111 ? -2.829 3.357 12.793 1.00 85.38 111 LEU A N 1
ATOM 930 C CA . LEU A 1 111 ? -3.586 3.169 14.033 1.00 85.38 111 LEU A CA 1
ATOM 931 C C . LEU A 1 111 ? -3.938 4.482 14.749 1.00 85.38 111 LEU A C 1
ATOM 933 O O . LEU A 1 111 ? -4.578 4.461 15.801 1.00 85.38 111 LEU A O 1
ATOM 937 N N . SER A 1 112 ? -3.530 5.631 14.207 1.00 81.31 112 SER A N 1
ATOM 938 C CA . SER A 1 112 ? -3.715 6.937 14.853 1.00 81.31 112 SER A CA 1
ATOM 939 C C . SER A 1 112 ? -5.175 7.397 14.908 1.00 81.31 112 SER A C 1
ATOM 941 O O . SER A 1 112 ? -5.495 8.309 15.674 1.00 81.31 112 SER A O 1
ATOM 943 N N . ASP A 1 113 ? -6.058 6.750 14.145 1.00 69.19 113 ASP A N 1
ATOM 944 C CA . ASP A 1 113 ? -7.467 7.104 14.054 1.00 69.19 113 ASP A CA 1
ATOM 945 C C . ASP A 1 113 ? -8.197 6.965 15.395 1.00 69.19 113 ASP A C 1
ATOM 947 O O . ASP A 1 113 ? -8.093 5.943 16.082 1.00 69.19 113 ASP A O 1
ATOM 951 N N . GLN A 1 114 ? -8.989 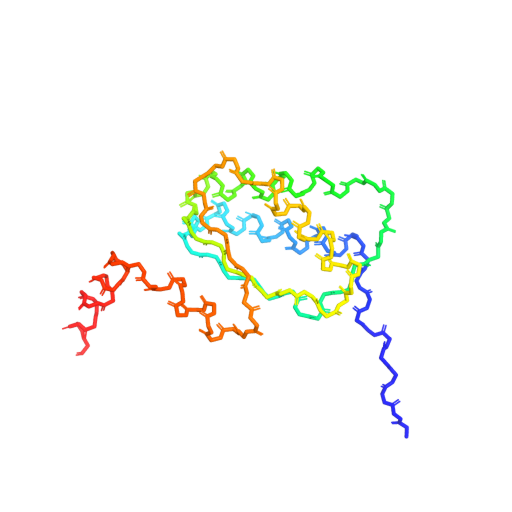7.976 15.765 1.00 59.38 114 GLN A N 1
ATOM 952 C CA . GLN A 1 114 ? -9.698 8.007 17.052 1.00 59.38 114 GLN A CA 1
ATOM 953 C C . GLN A 1 114 ? -10.635 6.802 17.228 1.00 59.38 114 GLN A C 1
ATOM 955 O O . GLN A 1 114 ? -10.753 6.268 18.333 1.00 59.38 114 GLN A O 1
ATOM 960 N N . LYS A 1 115 ? -11.246 6.315 16.140 1.00 60.47 115 LYS A N 1
ATOM 961 C CA . LYS A 1 115 ? -12.095 5.111 16.151 1.00 60.47 115 LYS A CA 1
ATOM 962 C C . LYS A 1 115 ? -11.305 3.824 16.404 1.00 60.47 115 LYS A C 1
ATOM 964 O O . LYS A 1 115 ? -11.821 2.917 17.050 1.00 60.47 115 LYS A O 1
ATOM 969 N N . ILE A 1 116 ? -10.054 3.748 15.954 1.00 61.31 116 ILE A N 1
ATOM 970 C CA . ILE A 1 116 ? -9.192 2.573 16.142 1.00 61.31 116 ILE A CA 1
ATOM 971 C C . ILE A 1 116 ? -8.621 2.555 17.553 1.00 61.31 116 ILE A C 1
ATOM 973 O O . ILE A 1 116 ? -8.664 1.513 18.201 1.00 61.31 116 ILE A O 1
ATOM 977 N N . LYS A 1 117 ? -8.207 3.711 18.082 1.00 60.25 117 LYS A N 1
ATOM 978 C CA . LYS A 1 117 ? -7.883 3.849 19.510 1.00 60.25 117 LYS A CA 1
ATOM 979 C C . LYS A 1 117 ? -9.067 3.455 20.396 1.00 60.25 117 LYS A C 1
ATOM 981 O O . LYS A 1 117 ? -8.871 2.786 21.407 1.00 60.25 117 LYS A O 1
ATOM 986 N N . ALA A 1 118 ? -10.295 3.809 20.008 1.00 59.50 118 ALA A N 1
ATOM 987 C CA . ALA A 1 118 ? -11.503 3.397 20.722 1.00 59.50 118 ALA A CA 1
ATOM 988 C C . ALA A 1 118 ? -11.753 1.878 20.645 1.00 59.50 118 ALA A C 1
ATOM 990 O O . ALA A 1 118 ? -12.088 1.272 21.660 1.00 59.50 118 ALA A O 1
ATOM 991 N N . LEU A 1 119 ? -11.544 1.244 19.484 1.00 61.25 119 LEU A N 1
ATOM 992 C CA . LEU A 1 119 ? -11.645 -0.214 19.328 1.00 61.25 119 LEU A CA 1
ATOM 993 C C . LEU A 1 119 ? -10.556 -0.950 20.120 1.00 61.25 119 LEU A C 1
ATOM 995 O O . LEU A 1 119 ? -10.875 -1.867 20.869 1.00 61.25 119 LEU A O 1
ATOM 999 N N . GLN A 1 120 ? -9.298 -0.515 20.040 1.00 63.66 120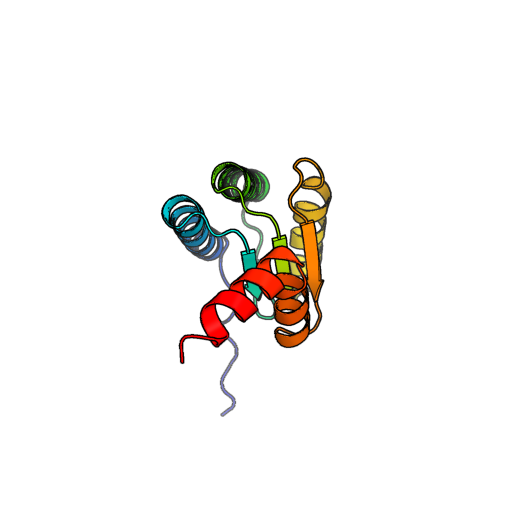 GLN A N 1
ATOM 1000 C CA . GLN A 1 120 ? -8.200 -1.063 20.843 1.00 63.66 120 GLN A CA 1
ATOM 1001 C C . GLN A 1 120 ? -8.496 -0.953 22.339 1.00 63.66 120 GLN A C 1
ATOM 1003 O O . GLN A 1 120 ? -8.341 -1.929 23.062 1.00 63.66 120 GLN A O 1
ATOM 1008 N N . LYS A 1 121 ? -9.007 0.195 22.798 1.00 62.31 121 LYS A N 1
ATOM 1009 C CA . LYS A 1 121 ? -9.422 0.382 24.193 1.00 62.31 121 LYS A CA 1
ATOM 1010 C C . LYS A 1 121 ? -10.596 -0.526 24.576 1.00 62.31 121 LYS A C 1
ATOM 1012 O O . LYS A 1 121 ? -10.620 -1.030 25.688 1.00 62.31 121 LYS A O 1
ATOM 1017 N N . LYS A 1 122 ? -11.540 -0.774 23.663 1.00 58.50 122 LYS A N 1
ATOM 1018 C CA . LYS A 1 122 ? -12.690 -1.666 23.887 1.00 58.50 122 LYS A CA 1
ATOM 1019 C C . LYS A 1 122 ? -12.282 -3.138 24.029 1.00 58.50 122 LYS A C 1
ATOM 1021 O O . LYS A 1 122 ? -12.874 -3.832 24.843 1.00 58.50 122 LYS A O 1
ATOM 1026 N N . PHE A 1 123 ? -11.286 -3.601 23.272 1.00 63.88 123 PHE A N 1
ATOM 1027 C CA . PHE A 1 123 ? -10.814 -4.993 23.320 1.00 63.88 123 PHE A CA 1
ATOM 1028 C C . PHE A 1 123 ? -9.670 -5.231 24.321 1.00 63.88 123 PHE A C 1
ATOM 1030 O O . PHE A 1 123 ? -9.491 -6.356 24.769 1.00 63.88 123 PHE A O 1
ATOM 1037 N N . ALA A 1 124 ? -8.930 -4.193 24.725 1.00 60.00 124 ALA A N 1
ATOM 1038 C CA . ALA A 1 124 ? -7.886 -4.290 25.752 1.00 60.00 124 ALA A CA 1
ATOM 1039 C C . ALA A 1 124 ? -8.429 -4.417 27.191 1.00 60.00 124 ALA A C 1
ATOM 1041 O O . ALA A 1 124 ? -7.664 -4.716 28.096 1.00 60.00 124 ALA A O 1
ATOM 1042 N N . ILE A 1 125 ? -9.730 -4.192 27.413 1.00 51.41 125 ILE A N 1
ATOM 1043 C CA . ILE A 1 125 ? -10.391 -4.351 28.726 1.00 51.41 125 ILE A CA 1
ATOM 1044 C C . ILE A 1 125 ? -10.902 -5.799 28.920 1.00 51.41 125 ILE A C 1
ATOM 1046 O O . ILE A 1 125 ? -11.422 -6.144 29.974 1.00 51.41 125 ILE A O 1
ATOM 1050 N N . SER A 1 126 ? -10.761 -6.666 27.910 1.00 46.41 126 SER A N 1
ATOM 1051 C CA . SER A 1 126 ? -11.237 -8.059 27.938 1.00 46.4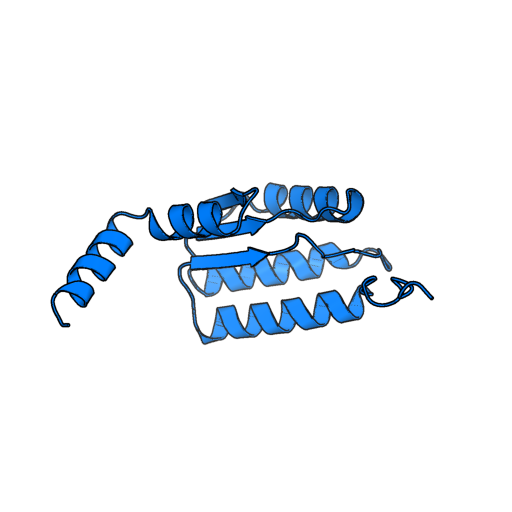1 126 SER A CA 1
ATOM 1052 C C . SER A 1 126 ? -10.126 -9.102 28.137 1.00 46.41 126 SER A C 1
ATOM 1054 O O . SER A 1 126 ? -10.367 -10.276 27.861 1.00 46.41 126 SER A O 1
ATOM 1056 N N . ALA A 1 127 ? -8.932 -8.688 28.575 1.00 41.22 127 ALA A N 1
ATOM 1057 C CA . ALA A 1 127 ? -7.785 -9.558 28.849 1.00 41.22 127 ALA A CA 1
ATOM 1058 C C . ALA A 1 127 ? -7.398 -9.520 30.330 1.00 41.22 127 ALA A C 1
ATOM 1060 O O . ALA A 1 127 ? -7.488 -8.420 30.923 1.00 41.22 127 ALA A O 1
#

Secondary structure (DSSP, 8-state):
------S-EEEHHHHHHHHHHHHHHHHHH--SEEEEE-TT-EEE--TT-HHHHHHHHHHHHHHHT--EEEEEPPSSHHHHHHHHHHHHTTTTSS-EEEEESSHHHHHHHHTTSHHHHHHHHHHTT--

Foldseek 3Di:
DDDPPPPQADEPVRVLVVLVVVLVVCLVVLDQEEEEECQSHHYDDDDPCVLVSLVSSLVSNQNSNHQEYEYEAYPDPVRRVVVVVSVVVSVPGNHHYDYDNDPVVRVCVRCVDPVNVVVCVVVVVVD